Protein AF-A0A967Z3S7-F1 (afdb_monomer_lite)

Secondary structure (DSSP, 8-state):
----------------HHHHHHTT----HHHHHHHHHHHTT--HHHHHHHHTS-HHHHHHHHH-TT----HHHHHHHHHHHH-STT----------

Radius of gyration: 15.35 Å; chains: 1; bounding box: 30×52×32 Å

Structure (mmCIF, N/CA/C/O backbone):
data_AF-A0A967Z3S7-F1
#
_entry.id   AF-A0A967Z3S7-F1
#
loop_
_atom_site.group_PDB
_atom_site.id
_atom_site.type_symbol
_atom_site.label_atom_id
_atom_site.label_alt_id
_atom_site.label_comp_id
_atom_site.label_asym_id
_atom_site.label_entity_id
_atom_site.label_seq_id
_atom_site.pdbx_PDB_ins_code
_atom_site.Cartn_x
_atom_site.Cartn_y
_atom_site.Cartn_z
_atom_site.occupancy
_atom_site.B_iso_or_equiv
_atom_site.auth_seq_id
_atom_site.auth_comp_id
_atom_site.auth_asym_id
_atom_site.auth_atom_id
_atom_site.pdbx_PDB_model_num
ATOM 1 N N . MET A 1 1 ? -9.395 36.661 4.467 1.00 37.84 1 MET A N 1
ATOM 2 C CA . MET A 1 1 ? -9.614 35.245 4.842 1.00 37.84 1 MET A CA 1
ATOM 3 C C . MET A 1 1 ? -9.233 34.358 3.669 1.00 37.84 1 MET A C 1
ATOM 5 O O . MET A 1 1 ? -9.923 34.327 2.661 1.00 37.84 1 MET A O 1
ATOM 9 N N . SER A 1 2 ? -8.065 33.730 3.776 1.00 42.75 2 SER A N 1
ATOM 10 C CA . SER A 1 2 ? -7.469 32.871 2.754 1.00 42.75 2 SER A CA 1
ATOM 11 C C . SER A 1 2 ? -8.134 31.497 2.783 1.00 42.75 2 SER A C 1
ATOM 13 O O . SER A 1 2 ? -8.021 30.780 3.773 1.00 42.75 2 SER A O 1
ATOM 15 N N . LYS A 1 3 ? -8.804 31.111 1.699 1.00 44.69 3 LYS A N 1
ATOM 16 C CA . LYS A 1 3 ? -9.046 29.699 1.392 1.00 44.69 3 LYS A CA 1
ATOM 17 C C . LYS A 1 3 ? -8.398 29.412 0.042 1.00 44.69 3 LYS A C 1
AT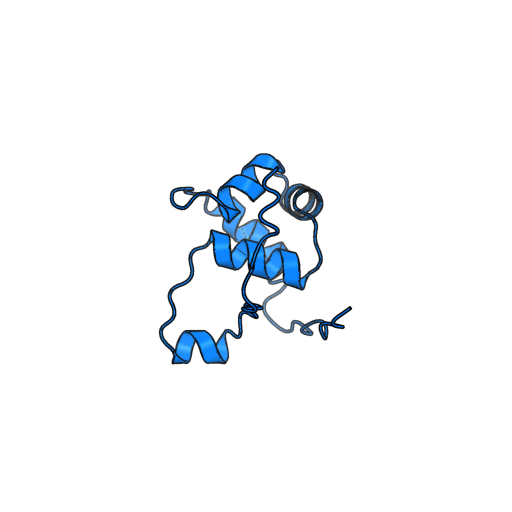OM 19 O O . LYS A 1 3 ? -9.035 29.500 -1.001 1.00 44.69 3 LYS A O 1
ATOM 24 N N . LYS A 1 4 ? -7.094 29.114 0.067 1.00 39.03 4 LYS A N 1
ATOM 25 C CA . LYS A 1 4 ? -6.372 28.507 -1.061 1.00 39.03 4 LYS A CA 1
ATOM 26 C C . LYS A 1 4 ? -6.968 27.115 -1.309 1.00 39.03 4 LYS A C 1
ATOM 28 O O . LYS A 1 4 ? -6.579 26.144 -0.667 1.00 39.03 4 LYS A O 1
ATOM 33 N N . GLY A 1 5 ? -7.948 27.033 -2.206 1.00 31.73 5 GLY A N 1
ATOM 34 C CA . GLY A 1 5 ? -8.455 25.773 -2.744 1.00 31.73 5 GLY A CA 1
ATOM 35 C C . GLY A 1 5 ? -7.398 25.137 -3.645 1.00 31.73 5 GLY A C 1
ATOM 36 O O . GLY A 1 5 ? -6.918 25.768 -4.584 1.00 31.73 5 GLY A O 1
ATOM 37 N N . LYS A 1 6 ? -6.997 23.911 -3.298 1.00 39.88 6 LYS A N 1
ATOM 38 C CA . LYS A 1 6 ? -5.981 23.072 -3.950 1.00 39.88 6 LYS A CA 1
ATOM 39 C C . LYS A 1 6 ? -6.047 23.123 -5.483 1.00 39.88 6 LYS A C 1
ATOM 41 O O . LYS A 1 6 ? -7.000 22.629 -6.077 1.00 39.88 6 LYS A O 1
ATOM 46 N N . LYS A 1 7 ? -4.969 23.579 -6.125 1.00 38.22 7 LYS A N 1
ATOM 47 C CA . LYS A 1 7 ? -4.618 23.098 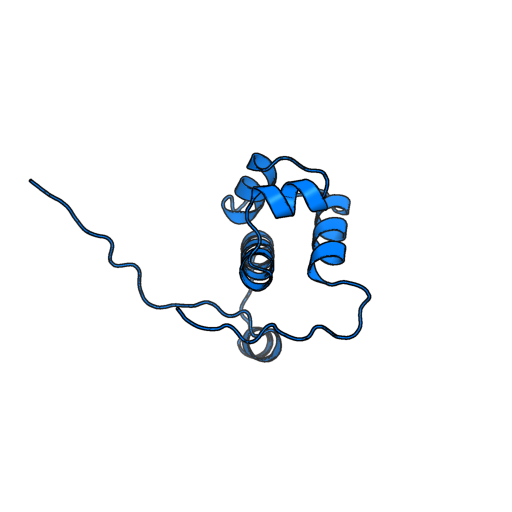-7.467 1.00 38.22 7 LYS A CA 1
ATOM 48 C C . LYS A 1 7 ? -3.957 21.730 -7.285 1.00 38.22 7 LYS A C 1
ATOM 50 O O . LYS A 1 7 ? -2.834 21.668 -6.804 1.00 38.22 7 LYS A O 1
A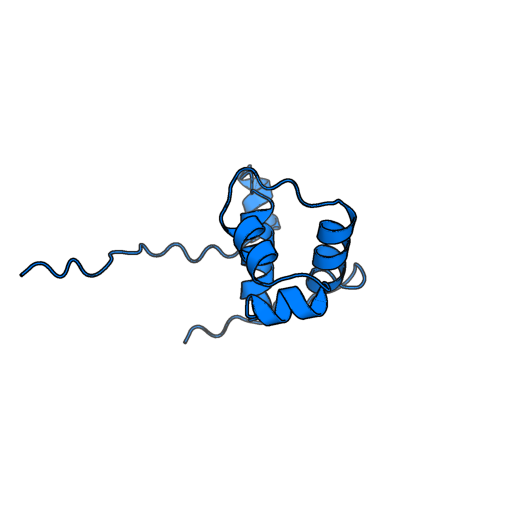TOM 55 N N . MET A 1 8 ? -4.658 20.649 -7.614 1.00 32.81 8 MET A N 1
ATOM 56 C CA . MET A 1 8 ? -4.050 19.327 -7.805 1.00 32.81 8 MET A CA 1
ATOM 57 C C . MET A 1 8 ? -4.152 19.008 -9.295 1.00 32.81 8 MET A C 1
ATOM 59 O O . MET A 1 8 ? -5.237 18.824 -9.840 1.00 32.81 8 MET A O 1
ATOM 63 N N . THR A 1 9 ? -3.014 19.072 -9.974 1.00 34.59 9 THR A N 1
ATOM 64 C CA . THR A 1 9 ? -2.849 18.888 -11.415 1.00 34.59 9 THR A CA 1
ATOM 65 C C . THR A 1 9 ? -2.992 17.414 -11.801 1.00 34.59 9 THR A C 1
ATOM 67 O O . THR A 1 9 ? -2.172 16.590 -11.426 1.00 34.59 9 THR A O 1
ATOM 70 N N . LYS A 1 10 ? -4.090 17.103 -12.498 1.00 37.16 10 LYS A N 1
ATOM 71 C CA . LYS A 1 10 ? -4.260 16.307 -13.737 1.00 37.16 10 LYS A CA 1
ATOM 72 C C . LYS A 1 10 ? -3.263 15.200 -14.146 1.00 37.16 10 LYS A C 1
ATOM 74 O O . LYS A 1 10 ? -3.151 14.935 -15.336 1.00 37.16 10 LYS A O 1
ATOM 79 N N . GLU A 1 11 ? -2.603 14.506 -13.233 1.00 42.75 11 GLU A N 1
ATOM 80 C CA . GLU A 1 11 ? -1.860 13.287 -13.576 1.00 42.75 11 GLU A CA 1
ATOM 81 C C . GLU A 1 11 ? -2.515 12.084 -12.907 1.00 42.75 11 GLU A C 1
ATOM 83 O O . GLU A 1 11 ? -2.120 11.599 -11.845 1.00 42.75 11 GLU A O 1
ATOM 88 N N . THR A 1 12 ? -3.585 11.618 -13.546 1.00 40.50 12 THR A N 1
ATOM 89 C CA . THR A 1 12 ? -4.122 10.277 -13.342 1.00 40.50 12 THR A CA 1
ATOM 90 C C . THR A 1 12 ? -3.039 9.285 -13.767 1.00 40.50 12 THR A C 1
ATOM 92 O O . THR A 1 12 ? -2.947 8.905 -14.927 1.00 40.50 12 THR A O 1
ATOM 95 N N . LEU A 1 13 ? -2.163 8.921 -12.828 1.00 49.91 13 LEU A N 1
ATOM 96 C CA . LEU A 1 13 ? -1.151 7.878 -12.991 1.00 49.91 13 LEU A CA 1
ATOM 97 C C . LEU A 1 13 ? -1.844 6.510 -13.077 1.00 49.91 13 LEU A C 1
ATOM 99 O O . LEU A 1 13 ? -2.007 5.812 -12.070 1.00 49.91 13 LEU A O 1
ATOM 103 N N . CYS A 1 14 ? -2.283 6.153 -14.280 1.00 46.59 14 CYS A N 1
ATOM 104 C CA . CYS A 1 14 ? -2.428 4.758 -14.671 1.00 46.59 14 CYS A CA 1
ATOM 105 C C . CYS A 1 14 ? -1.011 4.170 -14.761 1.00 46.59 14 CYS A C 1
ATOM 107 O O . CYS A 1 14 ? -0.166 4.741 -15.443 1.00 46.59 14 CYS A O 1
ATOM 109 N N . PHE A 1 15 ? -0.728 3.098 -14.019 1.00 54.38 15 PHE A N 1
ATOM 110 C CA . PHE A 1 15 ? 0.471 2.291 -14.214 1.00 54.38 15 PHE A CA 1
ATOM 111 C C . PHE A 1 15 ? 0.198 1.480 -15.471 1.00 54.38 15 PHE A C 1
ATOM 113 O O . PHE A 1 15 ? -0.647 0.585 -15.480 1.00 54.38 15 PHE A O 1
ATOM 120 N N . GLU A 1 16 ? 0.849 1.867 -16.555 1.00 57.16 16 GLU A N 1
ATOM 121 C CA . GLU A 1 16 ? 0.812 1.131 -17.805 1.00 57.16 16 GLU A CA 1
ATOM 122 C C . GLU A 1 16 ? 2.147 0.395 -17.883 1.00 57.16 16 GLU A C 1
ATOM 124 O O . GLU A 1 16 ? 3.101 0.949 -18.429 1.00 57.16 16 GLU A O 1
ATOM 129 N N . PRO A 1 17 ? 2.271 -0.828 -17.320 1.00 56.81 17 PRO A N 1
ATOM 130 C CA . PRO A 1 17 ? 3.562 -1.498 -17.170 1.00 56.81 17 PRO A CA 1
ATOM 131 C C . PRO A 1 17 ? 4.324 -1.608 -18.496 1.00 56.81 17 PRO A C 1
ATOM 133 O O . PRO A 1 17 ? 5.538 -1.450 -18.516 1.00 56.81 17 PRO A O 1
ATOM 136 N N . GLY A 1 18 ? 3.622 -1.786 -19.621 1.00 57.94 18 GLY A N 1
ATOM 137 C CA . GLY A 1 18 ? 4.244 -1.802 -20.949 1.00 57.94 18 GLY A CA 1
ATOM 138 C C . GLY A 1 18 ? 4.833 -0.456 -21.400 1.00 57.94 18 GLY A C 1
ATOM 139 O O . GLY A 1 18 ? 5.826 -0.447 -22.120 1.00 57.94 18 GLY A O 1
ATOM 140 N N . LEU A 1 19 ? 4.264 0.675 -20.971 1.00 59.19 19 LEU A N 1
ATOM 141 C CA . LEU A 1 19 ? 4.731 2.017 -21.334 1.00 59.19 19 LEU A CA 1
ATOM 142 C C . LEU A 1 19 ? 5.777 2.535 -20.344 1.00 59.19 19 LEU A C 1
ATOM 144 O O . LEU A 1 19 ? 6.799 3.080 -20.748 1.00 59.19 19 LEU A O 1
ATOM 148 N N . ASP A 1 20 ? 5.554 2.343 -19.047 1.00 63.22 20 ASP A N 1
ATOM 149 C CA . ASP A 1 20 ? 6.439 2.897 -18.028 1.00 63.22 20 ASP A CA 1
ATOM 150 C C . ASP A 1 20 ? 7.820 2.210 -18.009 1.00 63.22 20 ASP A C 1
ATOM 152 O O . ASP A 1 20 ? 8.834 2.878 -17.787 1.00 63.22 20 ASP A O 1
ATOM 156 N N . ILE A 1 21 ? 7.880 0.904 -18.316 1.00 61.50 21 ILE A N 1
ATOM 157 C CA . ILE A 1 21 ? 9.147 0.173 -18.509 1.00 61.50 21 ILE A CA 1
ATOM 158 C C . ILE A 1 21 ? 9.895 0.721 -19.733 1.00 61.50 21 ILE A C 1
ATOM 160 O O . ILE A 1 21 ? 11.105 0.930 -19.667 1.00 61.50 21 ILE A O 1
ATOM 164 N N . ALA A 1 22 ? 9.183 1.019 -20.826 1.00 56.03 22 ALA A N 1
ATOM 165 C CA . ALA A 1 22 ? 9.775 1.567 -22.048 1.00 56.03 22 ALA A CA 1
ATOM 166 C C . ALA A 1 22 ? 10.321 2.998 -21.865 1.00 56.03 22 ALA A C 1
ATOM 168 O O . ALA A 1 22 ? 11.279 3.380 -22.534 1.00 56.03 22 ALA A O 1
ATOM 169 N N . VAL A 1 23 ? 9.746 3.777 -20.941 1.00 67.62 23 VAL A N 1
ATOM 170 C CA . VAL A 1 23 ? 10.176 5.149 -20.605 1.00 67.62 23 VAL A CA 1
ATOM 171 C C . VAL A 1 23 ? 11.270 5.170 -19.517 1.00 67.62 23 VAL A C 1
ATOM 173 O O . VAL A 1 23 ? 11.838 6.221 -19.228 1.00 67.62 23 VAL A O 1
ATOM 176 N N . GLY A 1 24 ? 11.615 4.020 -18.920 1.00 60.62 24 GLY A N 1
ATOM 177 C CA . GLY A 1 24 ? 12.650 3.921 -17.882 1.00 60.62 24 GLY A CA 1
ATOM 178 C C . GLY A 1 24 ? 12.231 4.509 -16.529 1.00 60.62 24 GLY A C 1
ATOM 179 O O . GLY A 1 24 ? 13.074 4.961 -15.751 1.00 60.62 24 GLY A O 1
ATOM 180 N N . LYS A 1 25 ? 10.926 4.543 -16.237 1.00 74.00 25 LYS A N 1
ATOM 181 C CA . LYS A 1 25 ? 10.399 5.143 -15.009 1.00 74.00 25 LYS A CA 1
ATOM 182 C C . LYS A 1 25 ? 10.574 4.196 -13.818 1.00 74.00 25 LYS A C 1
ATOM 184 O O . LYS A 1 25 ? 10.011 3.108 -13.786 1.00 74.00 25 LYS A O 1
ATOM 189 N N . GLN A 1 26 ? 11.338 4.631 -12.816 1.00 70.19 26 GLN A N 1
ATOM 190 C CA . GLN A 1 26 ? 11.499 3.914 -11.547 1.00 70.19 26 GLN A CA 1
ATOM 191 C C . GLN A 1 26 ? 10.301 4.197 -10.631 1.00 70.19 26 GLN A C 1
ATOM 193 O O . GLN A 1 26 ? 9.984 5.361 -10.376 1.00 70.19 26 GLN A O 1
ATOM 198 N N . PHE A 1 27 ? 9.659 3.149 -10.111 1.00 75.88 27 PHE A N 1
ATOM 199 C CA . PHE A 1 27 ? 8.586 3.277 -9.123 1.00 75.88 27 PHE A CA 1
ATOM 200 C C . PHE A 1 27 ? 9.035 2.786 -7.760 1.00 75.88 27 PHE A C 1
ATOM 202 O O . PHE A 1 27 ? 9.712 1.766 -7.639 1.00 75.88 27 PHE A O 1
ATOM 209 N N . THR A 1 28 ? 8.600 3.487 -6.716 1.00 83.88 28 THR A N 1
ATOM 210 C CA . THR A 1 28 ? 8.730 2.966 -5.358 1.00 83.88 28 THR A CA 1
ATOM 211 C C . THR A 1 28 ? 7.651 1.919 -5.095 1.00 83.88 28 THR A C 1
ATOM 213 O O . THR A 1 28 ? 6.553 1.970 -5.655 1.00 83.88 28 THR A O 1
ATOM 216 N N . ILE A 1 29 ? 7.932 0.993 -4.177 1.00 83.94 29 ILE A N 1
ATOM 217 C CA . ILE A 1 29 ? 6.966 -0.026 -3.742 1.00 83.94 29 ILE A CA 1
ATOM 218 C C . ILE A 1 29 ? 5.657 0.631 -3.282 1.00 83.94 29 ILE A C 1
ATOM 220 O O . ILE A 1 29 ? 4.577 0.209 -3.682 1.00 83.94 29 ILE A O 1
ATOM 224 N N . GLY A 1 30 ? 5.737 1.722 -2.515 1.00 87.62 30 GLY A N 1
ATOM 225 C CA . GLY A 1 30 ? 4.558 2.458 -2.056 1.00 87.62 30 GLY A CA 1
ATOM 226 C C . GLY A 1 30 ? 3.682 3.005 -3.186 1.00 87.62 30 GLY A C 1
ATOM 227 O O . GLY A 1 30 ? 2.454 2.987 -3.085 1.00 87.62 30 GLY A O 1
ATOM 228 N N . GLN A 1 31 ? 4.291 3.458 -4.288 1.00 85.75 31 GLN A N 1
ATOM 229 C CA . GLN A 1 31 ? 3.553 3.900 -5.474 1.00 85.75 31 GLN A CA 1
ATOM 230 C C . GLN A 1 31 ? 2.834 2.734 -6.153 1.00 85.75 31 GLN A C 1
ATOM 232 O O . GLN A 1 31 ? 1.669 2.890 -6.526 1.00 85.75 31 GLN A O 1
ATOM 237 N N . TRP A 1 32 ? 3.498 1.582 -6.267 1.00 85.50 32 TRP A N 1
ATOM 238 C CA . TRP A 1 32 ? 2.909 0.365 -6.821 1.00 85.50 32 TRP A CA 1
ATOM 239 C C . TRP A 1 32 ? 1.733 -0.137 -5.968 1.00 85.50 32 TRP A C 1
ATOM 241 O O . TRP A 1 32 ? 0.631 -0.283 -6.493 1.00 85.50 32 TRP A O 1
ATOM 251 N N . VAL A 1 33 ? 1.903 -0.266 -4.646 1.00 88.12 33 VAL A N 1
ATOM 252 C CA . VAL A 1 33 ? 0.831 -0.693 -3.720 1.00 88.12 33 VAL A CA 1
ATOM 253 C C . VAL A 1 33 ? -0.380 0.233 -3.817 1.00 88.12 33 VAL A C 1
ATOM 255 O O . VAL A 1 33 ? -1.514 -0.216 -3.982 1.00 88.12 33 VAL A O 1
ATOM 258 N N . ARG A 1 34 ? -0.149 1.551 -3.794 1.00 87.06 34 ARG A N 1
ATOM 259 C CA . ARG A 1 34 ? -1.217 2.547 -3.942 1.00 87.06 34 ARG A CA 1
ATOM 260 C C . ARG A 1 34 ? -1.918 2.453 -5.294 1.00 87.06 34 ARG A C 1
ATOM 262 O O . ARG A 1 34 ? -3.102 2.790 -5.395 1.00 87.06 34 ARG A O 1
ATOM 269 N N . HIS A 1 35 ? -1.177 2.139 -6.351 1.00 83.62 35 HIS A N 1
ATOM 270 C CA . HIS A 1 35 ? -1.751 1.978 -7.676 1.00 83.62 35 HIS A CA 1
ATOM 271 C C . HIS A 1 35 ? -2.670 0.756 -7.698 1.00 83.62 35 HIS A C 1
ATOM 273 O O . HIS A 1 35 ? -3.857 0.934 -7.957 1.00 83.62 35 HIS A O 1
ATOM 279 N N . MET A 1 36 ? -2.159 -0.420 -7.320 1.00 84.69 36 MET A N 1
ATOM 280 C CA . MET A 1 36 ? -2.936 -1.661 -7.279 1.00 84.69 36 MET A CA 1
ATOM 281 C C . MET A 1 36 ? -4.187 -1.497 -6.416 1.00 84.69 36 MET A C 1
ATOM 283 O O . MET A 1 36 ? -5.295 -1.741 -6.881 1.00 84.69 36 MET A O 1
ATOM 287 N N . ARG A 1 37 ? -4.052 -0.949 -5.200 1.00 88.12 37 ARG A N 1
ATOM 288 C CA . ARG A 1 37 ? -5.198 -0.705 -4.315 1.00 88.12 37 ARG A CA 1
ATOM 289 C C . ARG A 1 37 ? -6.293 0.126 -4.991 1.00 88.12 37 ARG A C 1
ATOM 291 O O . ARG A 1 37 ? -7.4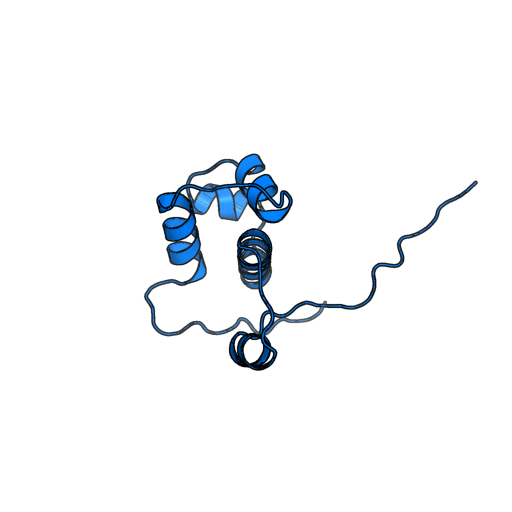72 -0.176 -4.850 1.00 88.12 37 ARG A O 1
ATOM 298 N N . ARG A 1 38 ? -5.917 1.188 -5.711 1.00 85.06 38 ARG A N 1
ATOM 299 C CA . ARG A 1 38 ? -6.876 2.049 -6.422 1.00 85.06 38 ARG A CA 1
ATOM 300 C C . ARG A 1 38 ? -7.449 1.390 -7.670 1.00 85.06 38 ARG A C 1
ATOM 302 O O . ARG A 1 38 ? -8.581 1.703 -8.012 1.00 85.06 38 ARG A O 1
ATOM 309 N N . ASP A 1 39 ? -6.690 0.536 -8.343 1.00 82.88 39 ASP A N 1
ATOM 310 C CA . ASP A 1 39 ? -7.169 -0.207 -9.510 1.00 82.88 39 ASP A CA 1
ATOM 311 C C . ASP A 1 39 ? -8.224 -1.252 -9.121 1.00 82.88 39 ASP A C 1
ATOM 313 O O . ASP A 1 39 ? -9.234 -1.408 -9.802 1.00 82.88 39 ASP A O 1
ATOM 317 N N . HIS A 1 40 ? -8.057 -1.867 -7.949 1.00 81.75 40 HIS A N 1
ATOM 318 C CA . HIS A 1 40 ? -9.047 -2.758 -7.342 1.00 81.75 40 HIS A CA 1
ATOM 319 C C . HIS A 1 40 ? -10.161 -2.034 -6.562 1.00 81.75 40 HIS A C 1
ATOM 321 O O . HIS A 1 40 ? -11.034 -2.697 -6.006 1.00 81.75 40 HIS A O 1
ATOM 327 N N . GLU A 1 41 ? -10.149 -0.695 -6.515 1.00 86.12 41 GLU A N 1
ATOM 328 C CA . GLU A 1 41 ? -11.104 0.139 -5.762 1.00 86.12 41 GLU A CA 1
ATOM 329 C C . GLU A 1 41 ? -11.143 -0.150 -4.250 1.00 86.12 41 GLU A C 1
ATOM 331 O O . GLU A 1 41 ? -12.126 0.146 -3.574 1.00 86.12 41 GLU A O 1
ATOM 336 N N . TRP A 1 42 ? -10.057 -0.684 -3.690 1.00 88.75 42 TRP A N 1
ATOM 337 C CA . TRP A 1 42 ? -9.979 -1.009 -2.271 1.00 88.75 42 TRP A CA 1
ATOM 338 C C . TRP A 1 42 ? -9.671 0.214 -1.409 1.00 88.75 42 TRP A C 1
ATOM 340 O O . TRP A 1 42 ? -8.865 1.096 -1.734 1.00 88.75 42 TRP A O 1
ATOM 350 N N . THR A 1 43 ? -10.265 0.250 -0.228 1.00 93.25 43 THR A N 1
ATOM 351 C CA . THR A 1 43 ? -9.870 1.144 0.853 1.00 93.25 43 THR A CA 1
ATOM 352 C C . THR A 1 43 ? -8.574 0.656 1.507 1.00 93.25 43 THR A C 1
ATOM 354 O O . THR A 1 43 ? -8.146 -0.487 1.346 1.00 93.25 43 THR A O 1
ATOM 357 N N . LEU A 1 44 ? -7.916 1.531 2.276 1.00 92.38 44 LEU A N 1
ATOM 358 C CA . LEU A 1 44 ? -6.732 1.140 3.056 1.00 92.38 44 LEU A CA 1
ATOM 359 C C . LEU A 1 44 ? -7.046 0.032 4.071 1.00 92.38 44 LEU A C 1
ATOM 361 O O . LEU A 1 44 ? -6.164 -0.757 4.385 1.00 92.38 44 LEU A O 1
ATOM 365 N N . GLN A 1 45 ? -8.275 0.009 4.598 1.00 93.19 45 GLN A N 1
ATOM 366 C CA . GLN A 1 45 ? -8.700 -1.002 5.560 1.00 93.19 45 GLN A CA 1
ATOM 367 C C . GLN A 1 45 ? -8.886 -2.354 4.868 1.00 93.19 45 GLN A C 1
ATOM 369 O O . GLN A 1 45 ? -8.323 -3.333 5.325 1.00 93.19 45 GLN A O 1
ATOM 374 N N . GLU A 1 46 ? -9.559 -2.390 3.716 1.00 92.31 46 GLU A N 1
ATOM 375 C CA . GLU A 1 46 ? -9.788 -3.636 2.971 1.00 92.31 46 GLU A CA 1
ATOM 376 C C . GLU A 1 46 ? -8.486 -4.304 2.520 1.00 92.31 46 GLU A C 1
ATOM 378 O O . GLU A 1 46 ? -8.358 -5.521 2.619 1.00 92.31 46 GLU A O 1
ATOM 383 N N . LEU A 1 47 ? -7.497 -3.529 2.058 1.00 92.69 47 LEU A N 1
ATOM 384 C CA . LEU A 1 47 ? -6.181 -4.089 1.731 1.00 92.69 47 LEU A CA 1
ATOM 385 C C . LEU A 1 47 ? -5.475 -4.628 2.984 1.00 92.69 47 LEU A C 1
ATOM 387 O O . LEU A 1 47 ? -4.837 -5.676 2.932 1.00 92.69 47 LEU A O 1
ATOM 391 N N . ALA A 1 48 ? -5.590 -3.918 4.107 1.00 94.38 48 ALA A N 1
ATOM 392 C CA . ALA A 1 48 ? -5.000 -4.353 5.364 1.00 94.38 48 ALA A CA 1
ATOM 393 C C . ALA A 1 48 ? -5.636 -5.661 5.860 1.00 94.38 48 ALA A C 1
ATOM 395 O O . ALA A 1 48 ? -4.908 -6.570 6.246 1.00 94.38 48 ALA A O 1
ATOM 396 N N . ASP A 1 49 ? -6.961 -5.782 5.771 1.00 94.19 49 ASP A N 1
ATOM 397 C CA . ASP A 1 49 ? -7.707 -6.968 6.194 1.00 94.19 49 ASP A CA 1
ATOM 398 C C . ASP A 1 49 ? -7.362 -8.195 5.332 1.00 94.19 49 ASP A C 1
ATOM 400 O O . ASP A 1 49 ? -7.156 -9.278 5.872 1.00 94.19 49 ASP A O 1
ATOM 404 N N . ARG A 1 50 ? -7.217 -8.023 4.009 1.00 91.62 50 ARG A N 1
ATOM 405 C CA . ARG A 1 50 ? -6.816 -9.095 3.073 1.00 91.62 50 ARG A CA 1
ATOM 406 C C . ARG A 1 50 ? -5.417 -9.636 3.351 1.00 91.62 50 ARG A C 1
ATOM 408 O O . ARG A 1 50 ? -5.199 -10.838 3.365 1.00 91.62 50 ARG A O 1
ATOM 415 N N . VAL A 1 51 ? -4.475 -8.730 3.599 1.00 92.44 51 VAL A N 1
ATOM 416 C CA . VAL A 1 51 ? -3.061 -9.062 3.830 1.00 92.44 51 VAL A CA 1
ATOM 417 C C . VAL A 1 51 ? -2.796 -9.438 5.300 1.00 92.44 51 VAL A C 1
ATOM 419 O O . VAL A 1 51 ? -1.703 -9.878 5.650 1.00 92.44 51 VAL A O 1
ATOM 422 N N . GLY A 1 52 ? -3.783 -9.269 6.187 1.00 93.00 52 GLY A N 1
ATOM 423 C CA . GLY A 1 52 ? -3.652 -9.561 7.615 1.00 93.00 52 GLY A CA 1
ATOM 424 C C . GLY A 1 52 ? -2.749 -8.571 8.358 1.00 93.00 52 GLY A C 1
ATOM 425 O O . GLY A 1 52 ? -1.989 -8.956 9.245 1.00 93.00 52 GLY A O 1
ATOM 426 N N . THR A 1 53 ? -2.792 -7.289 7.991 1.00 93.00 53 THR A N 1
ATOM 427 C CA . THR A 1 53 ? -1.981 -6.229 8.603 1.00 93.00 53 THR A CA 1
ATOM 428 C C . THR A 1 53 ? -2.825 -5.062 9.122 1.00 93.00 53 THR A C 1
ATOM 430 O O . THR A 1 53 ? -4.048 -5.059 9.041 1.00 93.00 53 THR A O 1
ATOM 433 N N . SER A 1 54 ? -2.177 -4.042 9.692 1.00 94.50 54 SER A N 1
ATOM 434 C CA . SER A 1 54 ? -2.865 -2.842 10.166 1.00 94.50 54 SER A CA 1
ATOM 435 C C . SER A 1 54 ? -3.010 -1.798 9.056 1.00 94.50 54 SER A C 1
ATOM 437 O O . SER A 1 54 ? -2.087 -1.540 8.279 1.00 94.50 54 SER A O 1
ATOM 439 N N . LYS A 1 55 ? -4.150 -1.102 9.039 1.00 94.00 55 LYS A N 1
ATOM 440 C CA . LYS A 1 55 ? -4.405 0.040 8.144 1.00 94.00 55 LYS A CA 1
ATOM 441 C C . LYS A 1 55 ? -3.307 1.105 8.205 1.00 94.00 55 LYS A C 1
ATOM 443 O O . LYS A 1 55 ? -2.952 1.686 7.180 1.00 94.00 55 LYS A O 1
ATOM 448 N N . SER A 1 56 ? -2.780 1.371 9.404 1.00 93.69 56 SER A N 1
ATOM 449 C CA . SER A 1 56 ? -1.691 2.335 9.597 1.00 93.69 56 SER A CA 1
ATOM 450 C C . SER A 1 56 ? -0.435 1.898 8.851 1.00 93.69 56 SER A C 1
ATOM 452 O O . SER A 1 56 ? 0.202 2.721 8.205 1.00 93.69 56 SER A O 1
ATOM 454 N N . TYR A 1 57 ? -0.110 0.606 8.876 1.00 92.69 57 TYR A N 1
ATOM 455 C CA . TYR A 1 57 ? 1.081 0.085 8.218 1.00 92.69 57 TYR A CA 1
ATOM 456 C C . TYR A 1 57 ? 0.980 0.138 6.688 1.00 92.69 57 TYR A C 1
ATOM 458 O O . TYR A 1 57 ? 1.917 0.581 6.028 1.00 92.69 57 TYR A O 1
ATOM 466 N N . ILE A 1 58 ? -0.187 -0.180 6.113 1.00 92.19 58 ILE A N 1
ATOM 467 C CA . ILE A 1 58 ? -0.438 0.033 4.674 1.00 92.19 58 ILE A CA 1
ATOM 468 C C . ILE A 1 58 ? -0.289 1.513 4.305 1.00 92.19 58 ILE A C 1
ATOM 470 O O . ILE A 1 58 ? 0.348 1.850 3.306 1.00 92.19 58 ILE A O 1
ATOM 474 N N . TRP A 1 59 ? -0.833 2.421 5.122 1.00 93.56 59 TRP A N 1
ATOM 475 C CA . TRP A 1 59 ? -0.671 3.856 4.889 1.00 93.56 59 TRP A CA 1
ATOM 476 C C . TRP A 1 59 ? 0.800 4.281 4.925 1.00 93.56 59 TRP A C 1
ATOM 478 O O . TRP A 1 59 ? 1.218 5.086 4.091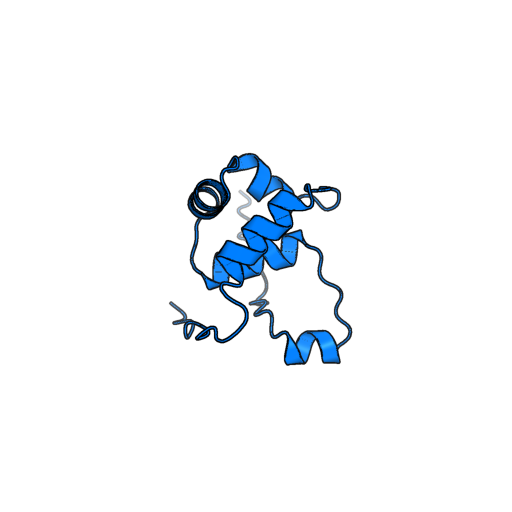 1.00 93.56 59 TRP A O 1
ATOM 488 N N . GLU A 1 60 ? 1.586 3.744 5.858 1.00 93.38 60 GLU A N 1
ATOM 489 C CA . GLU A 1 60 ? 3.019 4.006 5.933 1.00 93.38 60 GLU A CA 1
ATOM 490 C C . GLU A 1 60 ? 3.732 3.547 4.668 1.00 93.38 60 GLU A C 1
ATOM 492 O O . GLU A 1 60 ? 4.458 4.344 4.084 1.00 93.38 60 GLU A O 1
ATOM 497 N N . ILE A 1 61 ? 3.470 2.329 4.195 1.00 91.44 61 ILE A N 1
ATOM 498 C CA . ILE A 1 61 ? 4.059 1.797 2.958 1.00 91.44 61 ILE A CA 1
ATOM 499 C C . ILE A 1 61 ? 3.751 2.703 1.765 1.00 91.44 61 ILE A C 1
ATOM 501 O O . ILE A 1 61 ? 4.631 2.976 0.954 1.00 91.44 61 ILE A O 1
ATOM 505 N N . GLU A 1 62 ? 2.521 3.213 1.659 1.00 90.31 62 GLU A N 1
ATOM 506 C CA . GLU A 1 62 ? 2.137 4.083 0.545 1.00 90.31 62 GLU A CA 1
ATOM 507 C C . GLU A 1 62 ? 2.735 5.501 0.609 1.00 90.31 62 GLU A C 1
ATOM 509 O O . GLU A 1 62 ? 2.882 6.151 -0.430 1.00 90.31 62 GLU A O 1
ATOM 514 N N . ASN A 1 63 ? 2.989 6.036 1.809 1.00 88.75 63 ASN A N 1
ATOM 515 C CA . ASN A 1 63 ? 3.300 7.461 2.003 1.00 88.75 63 ASN A CA 1
ATOM 516 C C . ASN A 1 63 ? 4.730 7.743 2.457 1.00 88.75 63 ASN A C 1
ATOM 518 O O . ASN A 1 63 ? 5.238 8.833 2.192 1.00 88.75 63 ASN A O 1
ATOM 522 N N . LYS A 1 64 ? 5.373 6.814 3.162 1.00 88.31 64 LYS A N 1
ATOM 523 C CA . LYS A 1 64 ? 6.722 7.008 3.688 1.00 88.31 64 LYS A CA 1
ATOM 524 C C . LYS A 1 64 ? 7.743 6.427 2.699 1.00 88.31 64 LYS A C 1
ATOM 526 O O . LYS A 1 64 ? 7.637 5.261 2.330 1.00 88.31 64 LYS A O 1
ATOM 531 N N . PRO A 1 65 ? 8.772 7.196 2.305 1.00 75.12 65 PRO A N 1
ATOM 532 C CA . PRO A 1 65 ? 9.769 6.739 1.334 1.00 75.12 65 PRO A CA 1
ATOM 533 C C . PRO A 1 65 ? 10.730 5.666 1.877 1.00 75.12 65 PRO A C 1
ATOM 535 O O . PRO A 1 65 ? 11.282 4.914 1.088 1.00 75.12 65 PRO A O 1
ATOM 538 N N . ASN A 1 66 ? 10.910 5.574 3.203 1.00 78.44 66 ASN A N 1
ATOM 539 C CA . ASN A 1 66 ? 11.879 4.678 3.860 1.00 78.44 66 ASN A CA 1
ATOM 540 C C . ASN A 1 66 ? 11.224 3.512 4.623 1.00 78.44 66 ASN A C 1
ATOM 542 O O . ASN A 1 66 ? 11.751 3.060 5.639 1.00 78.44 66 ASN A O 1
ATOM 546 N N . VAL A 1 67 ? 10.052 3.042 4.197 1.00 80.50 67 VAL A N 1
ATOM 547 C CA . VAL A 1 67 ? 9.461 1.840 4.806 1.00 80.50 67 VAL A CA 1
ATOM 548 C C . VAL A 1 67 ? 10.095 0.620 4.164 1.00 80.50 67 VAL A C 1
ATOM 550 O O . VAL A 1 67 ? 10.061 0.476 2.946 1.00 80.50 67 VAL A O 1
ATOM 553 N N . ASN A 1 68 ? 10.673 -0.243 4.996 1.00 81.50 68 ASN A N 1
ATOM 554 C CA . ASN A 1 68 ? 11.234 -1.522 4.587 1.00 81.50 68 ASN A CA 1
ATOM 555 C C . ASN A 1 68 ? 10.270 -2.642 5.017 1.00 81.50 68 ASN A C 1
ATOM 557 O O . ASN A 1 68 ? 10.420 -3.182 6.117 1.00 81.50 68 ASN A O 1
ATOM 561 N N . PRO A 1 69 ? 9.211 -2.920 4.234 1.00 84.62 69 PRO A N 1
ATOM 562 C CA . PRO A 1 69 ? 8.273 -3.984 4.558 1.00 84.62 69 PRO A CA 1
ATOM 563 C C . PRO A 1 69 ? 8.968 -5.346 4.499 1.00 84.62 69 PRO A C 1
ATOM 565 O O . PRO A 1 69 ? 9.936 -5.540 3.762 1.00 84.62 69 PRO A O 1
ATOM 568 N N . SER A 1 70 ? 8.466 -6.309 5.271 1.00 88.19 70 SER A N 1
ATOM 569 C CA . SER A 1 70 ? 8.967 -7.679 5.191 1.00 88.19 70 SER A CA 1
ATOM 570 C C . SER A 1 70 ? 8.641 -8.293 3.827 1.00 88.19 70 SER A C 1
ATOM 572 O O . SER A 1 70 ? 7.615 -7.983 3.216 1.00 88.19 70 SER A O 1
ATOM 574 N N . PHE A 1 71 ? 9.495 -9.209 3.366 1.00 86.56 71 PHE A N 1
ATOM 575 C CA . PHE A 1 71 ? 9.273 -9.947 2.120 1.00 86.56 71 PHE A CA 1
ATOM 576 C C . PHE A 1 71 ? 7.892 -10.620 2.087 1.00 86.56 71 PHE A C 1
ATOM 578 O O . PHE A 1 71 ? 7.183 -10.519 1.092 1.00 86.56 71 PHE A O 1
ATOM 585 N N . ASN A 1 72 ? 7.476 -11.219 3.207 1.00 88.69 72 ASN A N 1
ATOM 586 C CA . ASN A 1 72 ? 6.184 -11.898 3.329 1.00 88.69 72 ASN A CA 1
ATOM 587 C C . ASN A 1 72 ? 4.997 -10.956 3.099 1.00 88.69 72 ASN A C 1
ATOM 589 O O . ASN A 1 72 ? 4.018 -11.354 2.481 1.00 88.69 72 ASN A O 1
ATOM 593 N N . LEU A 1 73 ? 5.085 -9.704 3.559 1.00 89.19 73 LEU A N 1
ATOM 594 C CA . LEU A 1 73 ? 4.027 -8.722 3.333 1.00 89.19 73 LEU A CA 1
ATOM 595 C C . LEU A 1 73 ? 3.931 -8.346 1.854 1.00 89.19 73 LEU A C 1
ATOM 597 O O . LEU A 1 73 ? 2.836 -8.255 1.311 1.00 89.19 73 LEU A O 1
ATOM 601 N N . ILE A 1 74 ? 5.076 -8.129 1.204 1.00 87.88 74 ILE A N 1
ATOM 602 C CA . ILE A 1 74 ? 5.107 -7.838 -0.230 1.00 87.88 74 ILE A CA 1
ATOM 603 C C . ILE A 1 74 ? 4.547 -9.011 -1.017 1.00 87.88 74 ILE A C 1
ATOM 605 O O . ILE A 1 74 ? 3.739 -8.786 -1.907 1.00 87.88 74 ILE A O 1
ATOM 609 N N . MET A 1 75 ? 4.914 -10.241 -0.655 1.00 87.56 75 MET A N 1
ATOM 610 C CA . MET A 1 75 ? 4.370 -11.430 -1.297 1.00 87.56 75 MET A CA 1
ATOM 611 C C . MET A 1 75 ? 2.855 -11.520 -1.119 1.00 87.56 75 MET A C 1
ATOM 613 O O . MET A 1 75 ? 2.159 -11.686 -2.106 1.00 87.56 75 MET A O 1
ATOM 617 N N . ALA A 1 76 ? 2.330 -11.303 0.087 1.00 88.31 76 ALA A N 1
ATOM 618 C CA . ALA A 1 76 ? 0.890 -11.328 0.332 1.00 88.31 76 ALA A CA 1
ATOM 619 C C . ALA A 1 76 ? 0.137 -10.219 -0.431 1.00 88.31 76 ALA A C 1
ATOM 621 O O . ALA A 1 76 ? -0.918 -10.470 -1.005 1.00 88.31 76 ALA A O 1
ATOM 622 N N . ILE A 1 77 ? 0.692 -9.000 -0.509 1.00 88.31 77 ILE A N 1
ATOM 623 C CA . ILE A 1 77 ? 0.125 -7.935 -1.355 1.00 88.31 77 ILE A CA 1
ATOM 624 C C . ILE A 1 77 ? 0.173 -8.357 -2.825 1.00 88.31 77 ILE A C 1
ATOM 626 O O . ILE A 1 77 ? -0.798 -8.166 -3.545 1.00 88.31 77 ILE A O 1
ATOM 630 N N . CYS A 1 78 ? 1.288 -8.926 -3.281 1.00 86.31 78 CYS A N 1
ATOM 631 C CA . CYS A 1 78 ? 1.422 -9.459 -4.629 1.00 86.31 78 CYS A CA 1
ATOM 632 C C . CYS A 1 78 ? 0.432 -10.591 -4.891 1.00 86.31 78 CYS A C 1
ATOM 634 O O . CYS A 1 78 ? -0.125 -10.622 -5.966 1.00 86.31 78 CYS A O 1
ATOM 636 N N . GLU A 1 79 ? 0.157 -11.493 -3.964 1.00 84.81 79 GLU A N 1
ATOM 637 C CA . GLU A 1 79 ? -0.800 -12.581 -4.175 1.00 84.81 79 GLU A CA 1
ATOM 638 C C . GLU A 1 79 ? -2.234 -12.053 -4.264 1.00 84.81 79 GLU A C 1
ATOM 640 O O . GLU A 1 79 ? -2.959 -12.401 -5.194 1.00 84.81 79 GLU A O 1
ATOM 645 N N . GLU A 1 80 ? -2.618 -11.134 -3.378 1.00 86.06 80 GLU A N 1
ATOM 646 C CA . GLU A 1 80 ? -3.945 -10.507 -3.399 1.00 86.06 80 GLU A CA 1
ATOM 647 C C . GLU A 1 80 ? -4.139 -9.599 -4.621 1.00 86.06 80 GLU A C 1
ATOM 649 O O . GLU A 1 80 ? -5.212 -9.569 -5.222 1.00 86.06 80 GLU A O 1
ATOM 654 N N . CYS A 1 81 ? -3.101 -8.847 -5.002 1.00 78.12 81 CYS A N 1
ATOM 655 C CA . CYS A 1 81 ? -3.142 -7.911 -6.119 1.00 78.12 81 CYS A CA 1
ATOM 656 C C . CYS A 1 81 ? -2.756 -8.533 -7.459 1.00 78.12 81 CYS A C 1
ATOM 658 O O . CYS A 1 81 ? -3.179 -7.981 -8.461 1.00 78.12 81 CYS A O 1
ATOM 660 N N . MET A 1 82 ? -1.996 -9.639 -7.526 1.00 70.94 82 MET A N 1
ATOM 661 C CA . MET A 1 82 ? -1.536 -10.374 -8.736 1.00 70.94 82 MET A CA 1
ATOM 662 C C . MET A 1 82 ? -2.222 -11.715 -9.037 1.00 70.94 82 MET A C 1
ATOM 664 O O . MET A 1 82 ? -2.286 -12.090 -10.211 1.00 70.94 82 MET A O 1
ATOM 668 N N . GLY A 1 83 ? -2.855 -12.355 -8.048 1.00 63.81 83 GLY A N 1
ATOM 669 C CA . GLY A 1 83 ? -3.610 -13.587 -8.261 1.00 63.81 83 GLY A CA 1
ATOM 670 C C . GLY A 1 83 ? -2.705 -14.707 -8.791 1.00 63.81 83 GLY A C 1
ATOM 671 O O . GLY A 1 83 ? -1.482 -14.545 -8.860 1.00 63.81 83 GLY A O 1
ATOM 672 N N . PRO A 1 84 ? -3.252 -15.871 -9.184 1.00 48.53 84 PRO A N 1
ATOM 673 C CA . PRO A 1 8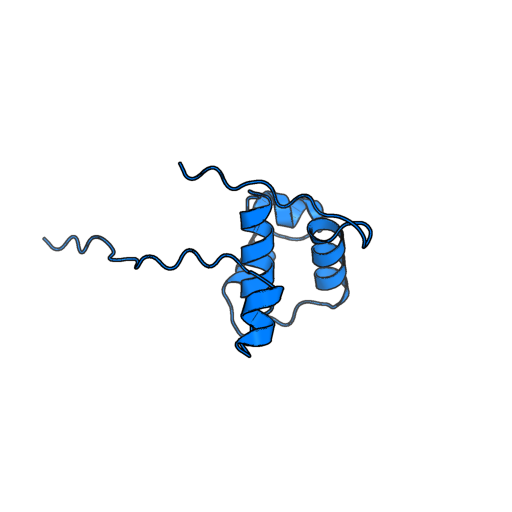4 ? -2.462 -16.861 -9.900 1.00 48.53 84 PRO A CA 1
ATOM 674 C C . PRO A 1 84 ? -1.992 -16.251 -11.226 1.00 48.53 84 PRO A C 1
ATOM 676 O O . PRO A 1 84 ? -2.803 -15.911 -12.089 1.00 48.53 84 PRO A O 1
ATOM 679 N N . VAL A 1 85 ? -0.671 -16.092 -11.343 1.00 42.69 85 VAL A N 1
ATOM 680 C CA . VAL A 1 85 ? 0.070 -15.537 -12.485 1.00 42.69 85 VAL A CA 1
ATOM 681 C C . VAL A 1 85 ? -0.564 -15.995 -13.800 1.00 42.69 85 VAL A C 1
ATOM 683 O O . VAL A 1 85 ? -0.421 -17.152 -14.190 1.00 42.69 85 VAL A O 1
ATOM 686 N N . GLY A 1 86 ? -1.311 -15.121 -14.476 1.00 42.12 86 GLY A N 1
ATOM 687 C CA . GLY A 1 86 ? -2.019 -15.568 -15.672 1.00 42.12 86 GLY A CA 1
ATOM 688 C C . GLY A 1 86 ? -2.827 -14.513 -16.395 1.00 42.12 86 GLY A C 1
ATOM 689 O O . GLY A 1 86 ? -2.484 -14.159 -17.515 1.00 42.12 86 GLY A O 1
ATOM 690 N N . ILE A 1 87 ? -3.933 -14.037 -15.828 1.00 44.50 87 ILE A N 1
ATOM 691 C CA . ILE A 1 87 ? -4.864 -13.177 -16.569 1.00 44.50 87 ILE A CA 1
ATOM 692 C C . ILE A 1 87 ? -5.580 -12.276 -15.579 1.00 44.50 87 ILE A C 1
ATOM 694 O O . ILE A 1 87 ? -6.460 -12.735 -14.853 1.00 44.50 87 ILE A O 1
ATOM 698 N N . TYR A 1 88 ? -5.262 -10.984 -15.606 1.00 51.78 88 TYR A N 1
ATOM 699 C CA . TYR A 1 88 ? -6.153 -10.004 -15.018 1.00 51.78 88 TYR A CA 1
ATOM 700 C C . TYR A 1 88 ? -6.948 -9.252 -16.053 1.00 51.78 88 TYR A C 1
ATOM 702 O O . TYR A 1 88 ? -6.359 -8.524 -16.858 1.00 51.78 88 TYR A O 1
ATOM 710 N N . PRO A 1 89 ? -8.287 -9.345 -16.002 1.00 49.25 89 PRO A N 1
ATOM 711 C CA . PRO A 1 89 ? -9.099 -8.355 -16.665 1.00 49.25 89 PRO A CA 1
ATOM 712 C C . PRO A 1 89 ? -8.859 -7.026 -15.941 1.00 49.25 89 PRO A C 1
ATOM 714 O O . PRO A 1 89 ? -9.337 -6.827 -14.825 1.00 49.25 89 PRO A O 1
ATOM 717 N N . ARG A 1 90 ? -8.096 -6.117 -16.566 1.00 54.69 90 ARG A N 1
ATOM 718 C CA . ARG A 1 90 ? -8.086 -4.692 -16.200 1.00 54.69 90 ARG A CA 1
ATOM 719 C C . ARG A 1 90 ? -9.551 -4.282 -16.071 1.00 54.69 90 ARG A C 1
ATOM 721 O O . ARG A 1 90 ? -10.267 -4.324 -17.076 1.00 54.69 90 ARG A O 1
ATOM 728 N N . LYS A 1 91 ? -10.033 -3.935 -14.873 1.00 52.19 91 LYS A N 1
ATOM 729 C CA . LYS A 1 91 ? -11.382 -3.369 -14.775 1.00 52.19 91 LYS A CA 1
ATOM 730 C C . LYS A 1 91 ? -11.388 -2.110 -15.650 1.00 52.19 91 LYS A C 1
ATOM 732 O O . LYS A 1 91 ? -10.537 -1.241 -15.441 1.00 52.19 91 LYS A O 1
ATOM 737 N N . PRO A 1 92 ? -12.285 -1.983 -16.643 1.00 44.03 92 PRO A N 1
ATOM 738 C CA . PRO A 1 92 ? -12.398 -0.738 -17.382 1.00 44.03 92 PRO A CA 1
ATOM 739 C C . PRO A 1 92 ? -12.800 0.348 -16.384 1.00 44.03 92 PRO A C 1
ATOM 741 O O . PRO A 1 92 ? -13.859 0.278 -15.761 1.00 44.03 92 PRO A O 1
ATOM 744 N N . ARG A 1 93 ? -11.917 1.326 -16.178 1.00 50.97 93 ARG A N 1
ATOM 745 C CA . ARG A 1 93 ? -12.146 2.426 -15.243 1.00 50.97 93 ARG A CA 1
ATOM 746 C C . ARG A 1 93 ? -13.260 3.313 -15.793 1.00 50.97 93 ARG A C 1
ATOM 748 O O . ARG A 1 93 ? -13.029 4.081 -16.724 1.00 50.97 93 ARG A O 1
ATOM 755 N N . VAL A 1 94 ? -14.458 3.218 -15.217 1.00 45.06 94 VAL A N 1
ATOM 756 C CA . VAL A 1 94 ? -15.526 4.190 -15.471 1.00 45.06 94 VAL A CA 1
ATOM 757 C C . VAL A 1 94 ? -15.151 5.462 -14.719 1.00 45.06 94 VAL A C 1
ATOM 759 O O . VAL A 1 94 ? -15.070 5.476 -13.494 1.00 45.06 94 VAL A O 1
ATOM 762 N N . ILE A 1 95 ? -14.834 6.515 -15.464 1.00 37.38 95 ILE A N 1
ATOM 763 C CA . ILE A 1 95 ? -14.511 7.829 -14.909 1.00 37.38 95 ILE A CA 1
ATOM 764 C C . ILE A 1 95 ? -15.846 8.462 -14.489 1.00 37.38 95 ILE A C 1
ATOM 766 O O . ILE A 1 95 ? -16.653 8.779 -15.363 1.00 37.38 95 ILE A O 1
ATOM 770 N N . GLN A 1 96 ? -16.105 8.578 -13.184 1.00 39.25 96 GLN A N 1
ATOM 771 C CA . GLN A 1 96 ? -17.201 9.390 -12.634 1.00 39.25 96 GLN A CA 1
ATOM 772 C C . GLN A 1 96 ? -16.686 10.762 -12.204 1.00 39.25 96 GLN A C 1
ATOM 774 O O . GLN A 1 96 ? -15.557 10.821 -11.658 1.00 39.25 96 GLN A O 1
#

pLDDT: mean 71.55, std 20.57, range [31.73, 94.5]

Foldseek 3Di:
DDDPDDDDDDDPDDCPVVVCVVVVHDDAQLCVLVNLCVQVPHDLCRLCVQLVHDSVLNVCSNPPRPDDDDPSSSVSSCCVSVPPPDDDDRDPDDDD

Sequence (96 aa):
MSKKGKKMTKETLCFEPGLDIAVGKQFTIGQWVRHMRRDHEWTLQELADRVGTSKSYIWEIENKPNVNPSFNLIMAICEECMGPVGIYPRKPRVIQ